Protein AF-T0RNJ9-F1 (afdb_monomer_lite)

Foldseek 3Di:
DVCVPPPPPLVVVQVVVCVVCVPDDRDDSVNVVCCCLVPVPPLADPDDQDPVNLVVLLVQQPDPPRDLVNCCVPPNVNHGSVVSVVSCVVVVPPRPPDPPDDPDD

Radius of gyration: 16.19 Å; chains: 1; bounding box: 38×23×41 Å

pLDDT: mean 74.43, std 13.05, range [38.47, 89.06]

Structure (mmCIF, N/CA/C/O backbone):
data_AF-T0RNJ9-F1
#
_entry.id   AF-T0RNJ9-F1
#
loop_
_atom_site.group_PDB
_atom_site.id
_atom_site.type_symbol
_atom_site.label_atom_id
_atom_site.label_alt_id
_atom_site.label_comp_id
_atom_site.label_asym_id
_atom_site.label_entity_id
_atom_site.label_seq_id
_atom_site.pdbx_PDB_ins_code
_atom_site.Cartn_x
_atom_site.Cartn_y
_atom_site.Cartn_z
_atom_site.occupancy
_atom_site.B_iso_or_equiv
_atom_site.auth_seq_id
_atom_site.auth_comp_id
_atom_site.auth_asym_id
_atom_site.auth_atom_id
_atom_site.pdbx_PDB_model_num
ATOM 1 N N . MET A 1 1 ? 4.004 -6.995 -22.749 1.00 49.50 1 MET A N 1
ATOM 2 C CA . MET A 1 1 ? 3.680 -6.498 -21.389 1.00 49.50 1 MET A CA 1
ATOM 3 C C . MET A 1 1 ? 4.766 -6.965 -20.417 1.00 49.50 1 MET A C 1
ATOM 5 O O . MET A 1 1 ? 4.776 -8.128 -20.048 1.00 49.50 1 MET A O 1
ATOM 9 N N . ALA A 1 2 ? 5.720 -6.099 -20.053 1.00 47.09 2 ALA A N 1
ATOM 10 C CA . ALA A 1 2 ? 6.974 -6.497 -19.389 1.00 47.09 2 ALA A CA 1
ATOM 11 C C . ALA A 1 2 ? 6.806 -7.158 -18.002 1.00 47.09 2 ALA A C 1
ATOM 13 O O . ALA A 1 2 ? 7.601 -8.010 -17.626 1.00 47.09 2 ALA A O 1
ATOM 14 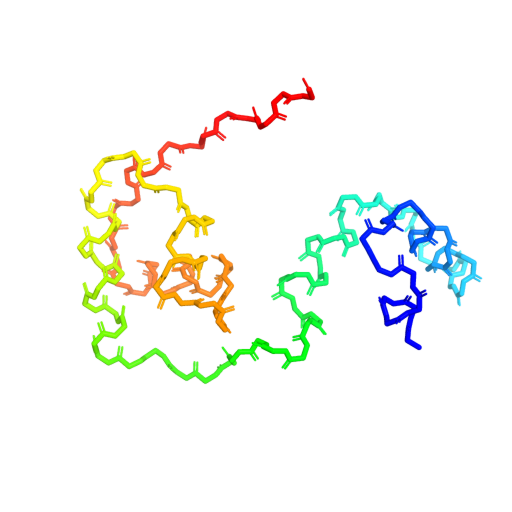N N . VAL A 1 3 ? 5.759 -6.830 -17.241 1.00 53.28 3 VAL A N 1
ATOM 15 C CA . VAL A 1 3 ? 5.597 -7.380 -15.881 1.00 53.28 3 VAL A CA 1
ATOM 16 C C . VAL A 1 3 ? 5.099 -8.833 -15.874 1.00 53.28 3 VAL A C 1
ATOM 18 O O . VAL A 1 3 ? 5.395 -9.568 -14.939 1.00 53.28 3 VAL A O 1
ATOM 21 N N . ALA A 1 4 ? 4.442 -9.287 -16.946 1.00 53.22 4 ALA A N 1
ATOM 22 C CA . ALA A 1 4 ? 4.061 -10.693 -17.112 1.00 53.22 4 ALA A CA 1
ATOM 23 C C . ALA A 1 4 ? 5.262 -11.612 -17.425 1.00 53.22 4 ALA A C 1
ATOM 25 O O . ALA A 1 4 ? 5.154 -12.820 -17.261 1.00 53.22 4 ALA A O 1
ATOM 26 N N . LEU A 1 5 ? 6.401 -11.047 -17.857 1.00 52.03 5 LEU A N 1
ATOM 27 C CA . LEU A 1 5 ? 7.588 -11.798 -18.291 1.00 52.03 5 LEU A CA 1
ATOM 28 C C . LEU A 1 5 ? 8.722 -11.819 -17.248 1.00 52.03 5 LEU A C 1
ATOM 30 O O . LEU A 1 5 ? 9.486 -12.775 -17.214 1.00 52.03 5 LEU A O 1
ATOM 34 N N . PHE A 1 6 ? 8.839 -10.797 -16.386 1.00 54.75 6 PHE A N 1
ATOM 35 C CA . PHE A 1 6 ? 9.972 -10.649 -15.448 1.00 54.75 6 PHE A CA 1
ATOM 36 C C . PHE A 1 6 ? 9.610 -10.803 -13.956 1.00 54.75 6 PHE A C 1
ATOM 38 O O . PHE A 1 6 ? 10.480 -10.663 -13.089 1.00 54.75 6 PHE A O 1
ATOM 45 N N . GLY A 1 7 ? 8.343 -11.080 -13.626 1.00 63.41 7 GLY A N 1
ATOM 46 C CA . GLY A 1 7 ? 7.890 -11.276 -12.244 1.00 63.41 7 GLY A CA 1
ATOM 47 C C . GLY A 1 7 ? 8.223 -10.094 -11.315 1.00 63.41 7 GLY A C 1
ATOM 48 O O . GLY A 1 7 ? 8.092 -8.929 -11.687 1.00 63.41 7 GLY A O 1
ATOM 49 N N . SER A 1 8 ? 8.678 -10.381 -10.090 1.00 62.03 8 SER A N 1
ATOM 50 C CA . SER A 1 8 ? 9.010 -9.386 -9.048 1.00 62.03 8 SER A CA 1
ATOM 51 C C . SER A 1 8 ? 10.324 -8.614 -9.278 1.00 62.03 8 SER A C 1
ATOM 53 O O . SER A 1 8 ? 10.758 -7.879 -8.384 1.00 62.03 8 SER A O 1
ATOM 55 N N . ASN A 1 9 ? 10.989 -8.762 -10.434 1.00 74.19 9 ASN A N 1
ATOM 56 C CA . ASN A 1 9 ? 12.293 -8.145 -10.689 1.00 74.19 9 ASN A CA 1
ATOM 57 C C . ASN A 1 9 ? 12.162 -6.707 -11.228 1.00 74.19 9 ASN A C 1
ATOM 59 O O . ASN A 1 9 ? 12.351 -6.412 -12.409 1.00 74.19 9 ASN A O 1
ATOM 63 N N . TRP A 1 10 ? 11.828 -5.782 -10.325 1.00 73.75 10 TRP A N 1
ATOM 64 C CA . TRP A 1 10 ? 11.527 -4.383 -10.653 1.00 73.75 10 TRP A CA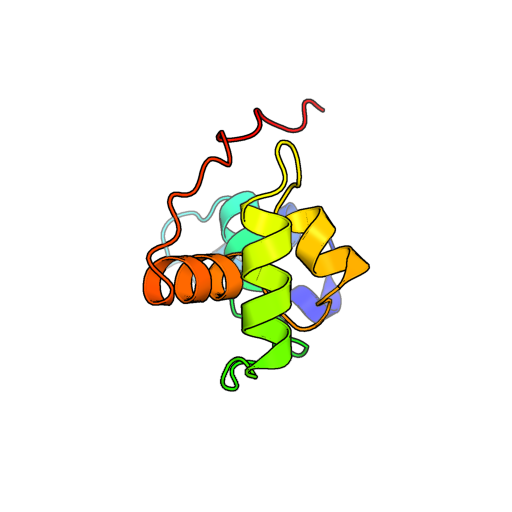 1
ATOM 65 C C . TRP A 1 10 ? 12.690 -3.599 -11.267 1.00 73.75 10 TRP A C 1
ATOM 67 O O . TRP A 1 10 ? 12.431 -2.594 -11.926 1.00 73.75 10 TRP A O 1
ATOM 77 N N . LYS A 1 11 ? 13.943 -4.036 -11.058 1.00 76.56 11 LYS A N 1
ATOM 78 C CA . LYS A 1 11 ? 15.129 -3.464 -11.721 1.00 76.56 11 LYS A CA 1
ATOM 79 C C . LYS A 1 11 ? 15.038 -3.678 -13.228 1.00 76.56 11 LYS A C 1
ATOM 81 O O . LYS A 1 11 ? 14.902 -2.712 -13.963 1.00 76.56 11 LYS A O 1
ATOM 86 N N . VAL A 1 12 ? 14.924 -4.939 -13.642 1.00 78.50 12 VAL A N 1
ATOM 87 C CA . VAL A 1 12 ? 14.793 -5.336 -15.050 1.00 78.50 12 VAL A CA 1
ATOM 88 C C . VAL A 1 12 ? 13.572 -4.689 -15.702 1.00 78.50 12 VAL A C 1
ATOM 90 O O . VAL A 1 12 ? 13.643 -4.234 -16.839 1.00 78.50 12 VAL A O 1
ATOM 93 N N . VAL A 1 13 ? 12.451 -4.585 -14.982 1.00 75.50 13 VAL A N 1
ATOM 94 C CA . VAL A 1 13 ? 11.261 -3.877 -15.484 1.00 75.50 13 VAL A CA 1
ATOM 95 C C . VAL A 1 13 ? 11.546 -2.389 -15.712 1.00 75.50 13 VAL A C 1
ATOM 97 O O . VAL A 1 13 ? 11.111 -1.845 -16.721 1.00 75.50 13 VAL A O 1
ATOM 100 N N . ALA A 1 14 ? 12.259 -1.719 -14.803 1.00 77.31 14 ALA A N 1
ATOM 101 C CA . ALA A 1 14 ? 12.617 -0.313 -14.970 1.00 77.31 14 ALA A CA 1
ATOM 102 C C . ALA A 1 14 ? 13.572 -0.099 -16.153 1.00 77.31 14 ALA A C 1
ATOM 104 O O . ALA A 1 14 ? 13.324 0.804 -16.951 1.00 77.31 14 ALA A O 1
ATOM 105 N N . ASP A 1 15 ? 14.584 -0.957 -16.303 1.00 78.25 15 ASP A N 1
ATOM 106 C CA . ASP A 1 15 ? 15.523 -0.920 -17.430 1.00 78.25 15 ASP A CA 1
ATOM 107 C C . ASP A 1 15 ? 14.807 -1.151 -18.771 1.00 78.25 15 ASP A C 1
ATOM 109 O O . ASP A 1 15 ? 14.988 -0.387 -19.716 1.00 78.25 15 ASP A O 1
ATOM 113 N N . ASN A 1 16 ? 13.900 -2.130 -18.845 1.00 77.50 16 ASN A N 1
ATOM 114 C CA . ASN A 1 16 ? 13.106 -2.380 -20.053 1.00 77.50 16 ASN A CA 1
ATOM 115 C C . ASN A 1 16 ? 12.141 -1.233 -20.379 1.00 77.50 16 ASN A C 1
ATOM 117 O O . ASN A 1 16 ? 11.942 -0.913 -21.546 1.00 77.50 16 ASN A O 1
ATOM 121 N N . VAL A 1 17 ? 11.525 -0.606 -19.371 1.00 75.69 17 VAL A N 1
ATOM 122 C CA . VAL A 1 17 ? 10.655 0.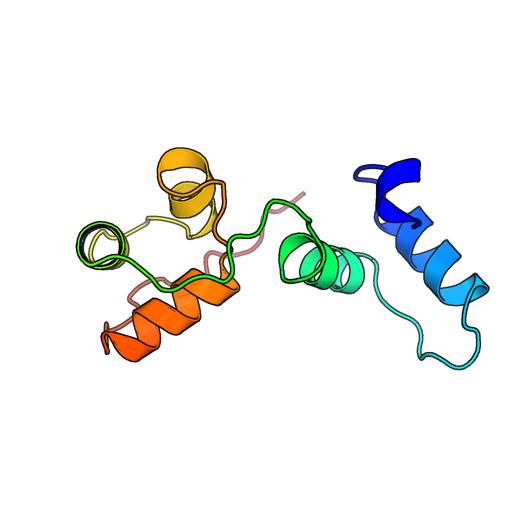564 -19.586 1.00 75.69 17 VAL A CA 1
ATOM 123 C C . VAL A 1 17 ? 11.466 1.759 -20.090 1.00 75.69 17 VAL A C 1
ATOM 125 O O . VAL A 1 17 ? 10.984 2.481 -20.961 1.00 75.69 17 VAL A O 1
ATOM 128 N N . ALA A 1 18 ? 12.686 1.950 -19.582 1.00 77.81 18 ALA A N 1
ATOM 129 C CA . ALA A 1 18 ? 13.600 2.977 -20.072 1.00 77.81 18 ALA A CA 1
ATOM 130 C C . ALA A 1 18 ? 14.037 2.702 -21.523 1.00 77.81 18 ALA A C 1
ATOM 132 O O . ALA A 1 18 ? 14.018 3.613 -22.346 1.00 77.81 18 ALA A O 1
ATOM 133 N N . ALA A 1 19 ? 14.343 1.445 -21.861 1.00 77.31 19 ALA A N 1
ATOM 134 C CA . ALA A 1 19 ? 14.703 1.039 -23.220 1.00 77.31 19 ALA A CA 1
ATOM 135 C C . ALA A 1 19 ? 13.530 1.157 -24.212 1.00 77.31 19 ALA A C 1
ATOM 137 O O . ALA A 1 19 ? 13.716 1.584 -25.348 1.00 77.31 19 ALA A O 1
ATOM 138 N N . ALA A 1 20 ? 12.311 0.814 -23.786 1.00 78.25 20 ALA A N 1
ATOM 139 C CA . ALA A 1 20 ? 11.116 0.868 -24.629 1.00 78.25 20 ALA A CA 1
ATOM 140 C C . ALA A 1 20 ? 10.628 2.299 -24.907 1.00 78.25 20 ALA A C 1
ATOM 142 O O . ALA A 1 20 ? 9.877 2.520 -25.856 1.00 78.25 20 ALA A O 1
ATOM 143 N N . CYS A 1 21 ? 11.004 3.270 -24.073 1.00 69.12 21 CYS A N 1
ATOM 144 C CA . CYS A 1 21 ? 10.600 4.657 -24.253 1.00 69.12 21 CYS A CA 1
ATOM 145 C C . CYS A 1 21 ? 11.702 5.614 -23.760 1.00 69.12 21 CYS A C 1
ATOM 147 O O . CYS A 1 21 ? 11.622 6.119 -22.637 1.00 69.12 21 CYS A O 1
ATOM 149 N N . PRO A 1 22 ? 12.706 5.913 -24.607 1.00 70.75 22 PRO A N 1
ATOM 150 C CA . PRO A 1 22 ? 13.835 6.778 -24.249 1.00 70.75 22 PRO A CA 1
ATOM 151 C C . PRO A 1 22 ? 13.439 8.245 -24.004 1.00 70.75 22 PRO A C 1
ATOM 153 O O . PRO A 1 22 ? 14.231 9.023 -23.484 1.00 70.75 22 PRO A O 1
ATOM 156 N N . LEU A 1 23 ? 12.206 8.627 -24.355 1.00 71.88 23 LEU A N 1
ATOM 157 C CA . LEU A 1 23 ? 11.650 9.963 -24.122 1.00 71.88 23 LEU A CA 1
ATOM 158 C C . LEU A 1 23 ? 11.105 10.153 -22.696 1.00 71.88 23 LEU A C 1
ATOM 160 O O . LEU A 1 23 ? 10.792 11.276 -22.299 1.00 71.88 23 LEU A O 1
ATOM 164 N N . LEU A 1 24 ? 10.949 9.075 -21.919 1.00 67.94 24 LEU A N 1
ATOM 165 C CA . LEU A 1 24 ? 10.485 9.163 -20.537 1.00 67.94 24 LEU A CA 1
ATOM 166 C C . LEU A 1 24 ? 11.662 9.414 -19.581 1.00 67.94 24 LEU A C 1
ATOM 168 O O . LEU A 1 24 ? 12.717 8.800 -19.717 1.00 67.94 24 LEU A O 1
ATOM 172 N N . PRO A 1 25 ? 11.477 10.255 -18.546 1.00 72.69 25 PRO A N 1
ATOM 173 C CA . PRO A 1 25 ? 12.504 10.474 -17.536 1.00 72.69 25 PRO A CA 1
ATOM 174 C C . PRO A 1 25 ? 12.808 9.171 -16.782 1.00 72.69 25 PRO A C 1
ATOM 176 O O . PRO A 1 25 ? 11.887 8.364 -16.579 1.00 72.69 25 PRO A O 1
ATOM 179 N N . PRO A 1 26 ? 14.054 8.984 -16.300 1.00 67.19 26 PRO A N 1
ATOM 180 C CA . PRO A 1 26 ? 14.486 7.753 -15.650 1.00 67.19 26 PRO A CA 1
ATOM 181 C C . PRO A 1 26 ? 13.544 7.393 -14.498 1.00 67.19 26 PRO A C 1
ATOM 183 O O . PRO A 1 26 ? 13.343 8.153 -13.544 1.00 67.19 26 PRO A O 1
ATOM 186 N N . ARG A 1 27 ? 12.905 6.224 -14.602 1.00 70.62 27 ARG A N 1
ATOM 187 C CA . ARG A 1 27 ? 11.956 5.730 -13.601 1.00 70.62 27 ARG A CA 1
ATOM 188 C C . ARG A 1 27 ? 12.679 4.824 -12.617 1.00 70.62 27 ARG A C 1
ATOM 190 O O . ARG A 1 27 ? 13.281 3.832 -13.000 1.00 70.62 27 ARG A O 1
ATOM 197 N N . SER A 1 28 ? 12.570 5.125 -11.324 1.00 79.94 28 SER A N 1
ATOM 198 C CA . SER A 1 28 ? 13.095 4.229 -10.293 1.00 79.94 28 SER A CA 1
ATOM 199 C C . SER A 1 28 ? 12.273 2.933 -10.227 1.00 79.94 28 SER A C 1
ATOM 201 O O . SER A 1 28 ? 11.038 2.999 -10.269 1.00 79.94 28 SER A O 1
ATOM 203 N N . PRO A 1 29 ? 12.906 1.773 -9.983 1.00 74.81 29 PRO A N 1
ATOM 204 C CA . PRO A 1 29 ? 12.229 0.474 -9.893 1.00 74.81 29 PRO A CA 1
ATOM 205 C C . PRO A 1 29 ? 11.110 0.449 -8.845 1.00 74.81 29 PRO A C 1
ATOM 207 O O . PRO A 1 29 ? 10.051 -0.140 -9.058 1.00 74.81 29 PRO A O 1
ATOM 210 N N . LYS A 1 30 ? 11.282 1.186 -7.740 1.00 75.06 30 LYS A N 1
ATOM 211 C CA . LYS A 1 30 ? 10.238 1.377 -6.725 1.00 75.06 30 LYS A CA 1
ATOM 212 C C . LYS A 1 30 ? 8.973 2.030 -7.294 1.00 75.06 30 LYS A C 1
ATOM 214 O O . LYS A 1 30 ? 7.869 1.574 -7.026 1.00 75.06 30 LYS A O 1
ATOM 219 N N . LYS A 1 31 ? 9.131 3.055 -8.131 1.00 77.12 31 LYS A N 1
ATOM 220 C CA . LYS A 1 31 ? 8.015 3.787 -8.743 1.00 77.12 31 LYS A CA 1
ATOM 221 C C . LYS A 1 31 ? 7.297 2.930 -9.792 1.00 77.12 31 LYS A C 1
ATOM 223 O O . LYS A 1 31 ? 6.077 3.018 -9.909 1.00 77.12 31 LYS A O 1
ATOM 228 N N . CYS A 1 32 ? 8.033 2.067 -10.499 1.00 77.00 32 CYS A N 1
ATOM 229 C CA . CYS A 1 32 ? 7.462 1.062 -11.401 1.00 77.00 32 CYS A CA 1
ATOM 230 C C . CYS A 1 32 ? 6.616 0.034 -10.635 1.00 77.00 32 CYS A C 1
ATOM 232 O O . CYS A 1 32 ? 5.481 -0.234 -11.030 1.00 77.00 32 CYS A O 1
ATOM 234 N N . ARG A 1 33 ? 7.117 -0.460 -9.494 1.00 78.88 33 ARG A N 1
ATOM 235 C CA . ARG A 1 33 ? 6.368 -1.355 -8.600 1.00 78.88 33 ARG A CA 1
ATOM 236 C C . ARG A 1 33 ? 5.069 -0.736 -8.110 1.00 78.88 33 ARG A C 1
ATOM 238 O O . ARG A 1 33 ? 4.014 -1.345 -8.260 1.00 78.88 33 ARG A O 1
ATOM 245 N N . ASP A 1 34 ? 5.145 0.462 -7.535 1.00 76.31 34 ASP A N 1
ATOM 246 C CA . ASP A 1 34 ? 3.967 1.171 -7.029 1.00 76.31 34 ASP A CA 1
ATOM 247 C C . ASP A 1 34 ? 2.929 1.390 -8.137 1.00 76.31 34 ASP A C 1
ATOM 249 O O . ASP A 1 34 ? 1.732 1.237 -7.902 1.00 76.31 34 ASP A O 1
ATOM 253 N N . ARG A 1 35 ? 3.365 1.693 -9.367 1.00 79.44 35 ARG A N 1
ATOM 254 C CA . ARG A 1 35 ? 2.448 1.837 -10.502 1.00 79.44 35 ARG A CA 1
ATOM 255 C C . ARG A 1 35 ? 1.799 0.509 -10.883 1.00 79.44 35 ARG A C 1
ATOM 257 O O . ARG A 1 35 ? 0.599 0.498 -11.142 1.00 79.44 35 ARG A O 1
ATOM 264 N N . TRP A 1 36 ? 2.556 -0.587 -10.898 1.00 77.12 36 TRP A N 1
ATOM 265 C CA . TRP A 1 36 ? 2.009 -1.896 -11.242 1.00 77.12 36 TRP A CA 1
ATOM 266 C C . TRP A 1 36 ? 1.010 -2.397 -10.205 1.00 77.12 36 TRP A C 1
ATOM 268 O O . TRP A 1 36 ? -0.150 -2.631 -10.531 1.00 77.12 36 TRP A O 1
ATOM 278 N N . VAL A 1 37 ? 1.440 -2.468 -8.945 1.00 73.62 37 VAL A N 1
ATOM 279 C CA . VAL A 1 37 ? 0.602 -2.905 -7.818 1.00 73.62 37 VAL A CA 1
ATOM 280 C C . VAL A 1 37 ? -0.583 -1.959 -7.622 1.00 73.62 37 VAL A C 1
ATOM 282 O O . VAL A 1 37 ? -1.665 -2.399 -7.257 1.00 73.62 37 VAL A O 1
ATOM 285 N N . GLY A 1 38 ? -0.379 -0.665 -7.878 1.00 71.75 38 GLY A N 1
ATOM 286 C CA . GLY A 1 38 ? -1.376 0.389 -7.743 1.00 71.75 38 GLY A CA 1
ATOM 287 C C . GLY A 1 38 ? -2.464 0.386 -8.813 1.00 71.75 38 GLY A C 1
ATOM 288 O O . GLY A 1 38 ? -3.612 0.686 -8.496 1.00 71.75 38 GLY A O 1
ATOM 289 N N . TYR A 1 39 ? -2.080 0.136 -10.071 1.00 70.56 39 TYR A N 1
ATOM 290 C CA . TYR A 1 39 ? -2.898 0.519 -11.225 1.00 70.56 39 TYR A CA 1
ATOM 291 C C . TYR A 1 39 ? -2.890 -0.450 -12.412 1.00 70.56 39 TYR A C 1
ATOM 293 O O . TYR A 1 39 ? -3.815 -0.386 -13.211 1.00 70.56 39 TYR A O 1
ATOM 301 N N . LEU A 1 40 ? -1.861 -1.281 -12.592 1.00 72.19 40 LEU A N 1
ATOM 302 C CA . LEU A 1 40 ? -1.733 -2.107 -13.807 1.00 72.19 40 LEU A CA 1
ATOM 303 C C . LEU A 1 40 ? -1.999 -3.597 -13.563 1.00 72.19 40 LEU A C 1
ATOM 305 O O . LEU A 1 40 ? -2.110 -4.342 -14.531 1.00 72.19 40 LEU A O 1
ATOM 309 N N . ARG A 1 41 ? -2.079 -4.050 -12.304 1.00 74.25 41 ARG A N 1
ATOM 310 C CA . ARG A 1 41 ? -2.362 -5.457 -12.000 1.00 74.25 41 ARG A CA 1
ATOM 311 C C . ARG A 1 41 ? -3.795 -5.801 -12.461 1.00 74.25 41 ARG A C 1
ATOM 313 O O . ARG A 1 41 ? -4.720 -5.089 -12.069 1.00 74.25 41 ARG A O 1
ATOM 320 N N . PRO A 1 42 ? -3.991 -6.861 -13.270 1.00 72.56 42 PRO A N 1
ATOM 321 C CA . PRO A 1 42 ? -5.305 -7.210 -13.820 1.00 72.56 42 PRO A CA 1
ATOM 322 C C . PRO A 1 42 ? -6.307 -7.647 -12.742 1.00 72.56 42 PRO A C 1
ATOM 324 O O . PRO A 1 42 ? -7.504 -7.466 -12.918 1.00 72.56 42 PRO A O 1
ATOM 327 N N . ASP A 1 43 ? -5.825 -8.128 -11.593 1.00 72.25 43 ASP A N 1
ATOM 328 C CA . ASP A 1 43 ? -6.662 -8.565 -10.464 1.00 72.25 43 ASP A CA 1
ATOM 329 C C . ASP A 1 43 ? -7.174 -7.411 -9.581 1.00 72.25 43 ASP A C 1
ATOM 331 O O . ASP A 1 43 ? -7.613 -7.643 -8.452 1.00 72.25 43 ASP A O 1
ATOM 335 N N . ILE A 1 44 ? -7.028 -6.155 -10.021 1.00 78.56 44 ILE A N 1
ATOM 336 C CA . ILE A 1 44 ? -7.514 -4.992 -9.269 1.00 78.56 44 ILE A CA 1
ATOM 337 C C . ILE A 1 44 ? -8.982 -4.773 -9.608 1.00 78.56 44 ILE A C 1
ATOM 339 O O . ILE A 1 44 ? -9.328 -4.423 -10.737 1.00 78.56 44 ILE A O 1
ATOM 343 N N . ASN A 1 45 ? -9.841 -4.891 -8.600 1.00 79.62 45 ASN A N 1
ATOM 344 C CA . ASN A 1 45 ? -11.234 -4.503 -8.735 1.00 79.62 45 ASN A CA 1
ATOM 345 C C . ASN A 1 45 ? -11.380 -2.982 -8.549 1.00 79.62 45 ASN A C 1
ATOM 347 O O . ASN A 1 45 ? -11.203 -2.453 -7.445 1.00 79.62 45 ASN A O 1
ATOM 351 N N . TRP A 1 46 ? -11.728 -2.290 -9.636 1.00 76.88 46 TRP A N 1
ATOM 352 C CA . TRP A 1 46 ? -11.996 -0.844 -9.681 1.00 76.88 46 TRP A CA 1
ATOM 353 C C . TRP A 1 46 ? -13.448 -0.477 -9.370 1.00 76.88 46 TRP A C 1
ATOM 355 O O . TRP A 1 46 ? -13.768 0.711 -9.311 1.00 76.88 46 TRP A O 1
ATOM 365 N N . GLY A 1 47 ? -14.310 -1.480 -9.188 1.00 82.19 47 GLY A N 1
ATOM 366 C CA . GLY A 1 47 ? -15.710 -1.291 -8.838 1.00 82.19 47 GLY A CA 1
ATOM 367 C C . GLY A 1 47 ? -15.885 -0.586 -7.497 1.00 82.19 47 GLY A C 1
ATOM 368 O O . GLY A 1 47 ? -14.938 -0.410 -6.721 1.00 82.19 47 GLY A O 1
ATOM 369 N N . GLU A 1 48 ? -17.118 -0.185 -7.219 1.00 81.88 48 GLU A N 1
ATOM 370 C CA . GLU A 1 48 ? -17.454 0.513 -5.984 1.00 81.88 48 GLU A CA 1
ATOM 371 C C . GLU A 1 48 ? -17.195 -0.357 -4.743 1.00 81.88 48 GLU A C 1
ATOM 373 O O . GLU A 1 48 ? -17.124 -1.587 -4.820 1.00 81.88 48 GLU A O 1
ATOM 378 N N . PHE A 1 49 ? -16.976 0.301 -3.602 1.00 84.25 49 PHE A N 1
ATOM 379 C CA . PHE A 1 49 ? -16.907 -0.386 -2.315 1.00 84.25 49 PHE A CA 1
ATOM 380 C C . PHE A 1 49 ? -18.323 -0.724 -1.879 1.00 84.25 49 PHE A C 1
ATOM 382 O O . PHE A 1 49 ? -19.172 0.167 -1.803 1.00 84.25 49 PHE A O 1
ATOM 389 N N . THR A 1 50 ? -18.548 -1.989 -1.557 1.00 88.06 50 THR A N 1
ATOM 390 C CA . THR A 1 50 ? -19.796 -2.424 -0.932 1.00 88.06 50 THR A CA 1
ATOM 391 C C . THR A 1 50 ? -19.921 -1.860 0.486 1.00 88.06 50 THR A C 1
ATOM 393 O O . THR A 1 50 ? -18.929 -1.461 1.112 1.00 88.06 50 THR A O 1
ATOM 396 N N . GLY A 1 51 ? -21.155 -1.808 0.997 1.00 86.81 51 GLY A N 1
ATOM 397 C CA . GLY A 1 51 ? -21.431 -1.373 2.368 1.00 86.81 51 GLY A CA 1
ATOM 398 C C . GLY A 1 51 ? -20.617 -2.173 3.387 1.00 86.81 51 GLY A C 1
ATOM 399 O O . GLY A 1 51 ? -19.938 -1.577 4.225 1.00 86.81 51 GLY A O 1
ATOM 400 N N . ASP A 1 52 ? -20.579 -3.495 3.228 1.00 87.12 52 ASP A N 1
ATOM 401 C CA . ASP A 1 52 ? -19.836 -4.423 4.085 1.00 87.12 52 ASP A CA 1
ATOM 402 C C . ASP A 1 52 ? -18.321 -4.181 4.054 1.00 87.12 52 ASP A C 1
ATOM 404 O O . ASP A 1 52 ? -17.695 -4.031 5.107 1.00 87.12 52 ASP A O 1
ATOM 408 N N . GLU A 1 53 ? -17.724 -4.042 2.860 1.00 87.31 53 GLU A N 1
ATOM 409 C CA . GLU A 1 53 ? -16.297 -3.711 2.726 1.00 87.31 53 GLU A CA 1
ATOM 410 C C . GLU A 1 53 ? -15.982 -2.373 3.412 1.00 87.31 53 GLU A C 1
ATOM 412 O O . GLU A 1 53 ? -14.954 -2.217 4.075 1.00 87.31 53 GLU A O 1
ATOM 417 N N . SER A 1 54 ? -16.868 -1.385 3.273 1.00 88.00 54 SER A N 1
ATOM 418 C CA . SER A 1 54 ? -16.671 -0.068 3.873 1.00 88.00 54 SER A CA 1
ATOM 419 C C . SER A 1 54 ? -16.789 -0.085 5.401 1.00 88.00 54 SER A C 1
ATOM 421 O O . SER A 1 54 ? -16.037 0.630 6.065 1.00 88.00 54 SER A O 1
ATOM 423 N N . ALA A 1 55 ? -17.677 -0.907 5.967 1.00 89.06 55 ALA A N 1
ATOM 424 C CA . ALA A 1 55 ? -17.828 -1.078 7.410 1.00 89.06 55 ALA A CA 1
ATOM 425 C C . ALA A 1 55 ? -16.613 -1.803 8.009 1.00 89.06 55 ALA A C 1
ATOM 427 O O . ALA A 1 55 ? -16.042 -1.350 9.004 1.00 89.06 55 ALA A O 1
ATOM 428 N N . MET A 1 56 ? -16.145 -2.862 7.346 1.00 89.06 56 MET A N 1
ATOM 429 C CA . MET A 1 56 ? -14.940 -3.588 7.748 1.00 89.06 56 MET A CA 1
ATOM 430 C C . MET A 1 56 ? -13.701 -2.686 7.698 1.00 89.06 56 MET A C 1
ATOM 432 O O . MET A 1 56 ? -12.908 -2.649 8.640 1.00 89.06 56 MET A O 1
ATOM 436 N N . LEU A 1 57 ? -13.564 -1.880 6.638 1.00 88.19 57 LEU A N 1
ATOM 437 C CA . LEU A 1 57 ? -12.485 -0.901 6.525 1.00 88.19 57 LEU A CA 1
ATOM 438 C C . LEU A 1 57 ? -12.506 0.106 7.683 1.00 88.19 57 LEU A C 1
ATOM 440 O O . LEU A 1 57 ? -11.446 0.447 8.200 1.00 88.19 57 LEU A O 1
ATOM 444 N N . GLN A 1 58 ? -13.686 0.566 8.110 1.00 87.56 58 GLN A N 1
ATOM 445 C CA . GLN A 1 58 ? -13.813 1.465 9.262 1.00 87.56 58 GLN A CA 1
ATOM 446 C C . GLN A 1 58 ? -13.289 0.818 10.540 1.00 87.56 58 GLN A C 1
ATOM 448 O O . GLN A 1 58 ? -12.459 1.418 11.221 1.00 87.56 58 GLN A O 1
ATOM 453 N N . GLN A 1 59 ? -13.711 -0.412 10.838 1.00 87.75 59 GLN A N 1
ATOM 454 C CA . GLN A 1 59 ? -13.268 -1.129 12.035 1.00 87.75 59 GLN A CA 1
ATOM 455 C C . GLN A 1 59 ? -11.749 -1.348 12.043 1.00 87.75 59 GLN A C 1
ATOM 457 O O . GLN A 1 59 ? -11.081 -1.082 13.044 1.00 87.75 59 GLN A O 1
ATOM 462 N N . LEU A 1 60 ? -11.180 -1.752 10.905 1.00 87.25 60 LEU A N 1
ATOM 463 C CA . LEU A 1 60 ? -9.743 -1.997 10.778 1.00 87.25 60 LEU A CA 1
ATOM 464 C C . LEU A 1 60 ? -8.918 -0.710 10.879 1.00 87.25 60 LEU A C 1
ATOM 466 O O . LEU A 1 60 ? -7.872 -0.710 11.518 1.00 87.25 60 LEU A O 1
ATOM 470 N N . VAL A 1 61 ? -9.388 0.398 10.296 1.00 84.12 61 VAL A N 1
ATOM 471 C CA . VAL A 1 61 ? -8.695 1.699 10.365 1.00 84.12 61 VAL A CA 1
ATOM 472 C C . VAL A 1 61 ? -8.739 2.295 11.773 1.00 84.12 61 VAL A C 1
ATOM 474 O O . VAL A 1 61 ? -7.811 3.003 12.158 1.00 84.12 61 VAL A O 1
ATOM 477 N N . LEU A 1 62 ? -9.794 2.011 12.540 1.00 81.94 62 LEU A N 1
ATOM 478 C CA . LEU A 1 62 ? -9.899 2.401 13.948 1.00 81.94 62 LEU A CA 1
ATOM 479 C C . LEU A 1 62 ? -9.038 1.521 14.865 1.00 81.94 62 LEU A C 1
ATOM 481 O O . LEU A 1 62 ? -8.731 1.932 15.984 1.00 81.94 62 LEU A O 1
ATOM 485 N N . THR A 1 63 ? -8.627 0.341 14.396 1.00 82.62 63 THR A N 1
ATOM 486 C CA . THR A 1 63 ? -7.771 -0.568 15.157 1.00 82.62 63 THR A CA 1
ATOM 487 C C . THR A 1 63 ? -6.314 -0.082 15.111 1.00 82.62 63 THR A C 1
ATOM 489 O O . THR A 1 63 ? -5.716 0.001 14.033 1.00 82.62 63 THR A O 1
ATOM 492 N N . PRO A 1 64 ? -5.694 0.241 16.259 1.00 75.81 64 PRO A N 1
ATOM 493 C CA . PRO A 1 64 ? -4.325 0.740 16.282 1.00 75.81 64 PRO A CA 1
ATOM 494 C C . PRO A 1 64 ? -3.330 -0.342 15.835 1.00 75.81 64 PRO A C 1
ATOM 496 O O . PRO A 1 64 ? -3.371 -1.477 16.299 1.00 75.81 64 PRO A O 1
ATOM 499 N N . GLY A 1 65 ? -2.400 0.028 14.947 1.00 77.12 65 GLY A N 1
ATOM 500 C CA . GLY A 1 65 ? -1.288 -0.834 14.516 1.00 77.12 65 GLY A CA 1
ATOM 501 C C . GLY A 1 65 ? -1.515 -1.646 13.234 1.00 77.12 65 GLY A C 1
ATOM 502 O O . GLY A 1 65 ? -0.572 -2.272 12.749 1.00 77.12 65 GLY A O 1
ATOM 503 N N . VAL A 1 66 ? -2.707 -1.606 12.633 1.00 79.69 66 VAL A N 1
ATOM 504 C CA . VAL A 1 66 ? -3.044 -2.420 11.450 1.00 79.69 66 VAL A CA 1
ATOM 505 C C . VAL A 1 66 ? -2.487 -1.822 10.158 1.00 79.69 66 VAL A C 1
ATOM 507 O O . VAL A 1 66 ? -2.914 -0.761 9.713 1.00 79.69 66 VAL A O 1
ATOM 510 N N . ARG A 1 67 ? -1.566 -2.499 9.465 1.00 83.00 67 ARG A N 1
ATOM 511 C CA . ARG A 1 67 ? -1.004 -1.954 8.216 1.00 83.00 67 ARG A CA 1
ATOM 512 C C . ARG A 1 67 ? -1.977 -2.152 7.056 1.00 83.00 67 ARG A C 1
ATOM 514 O O . ARG A 1 67 ? -2.593 -3.198 6.916 1.00 83.00 67 ARG A O 1
ATOM 521 N N . TRP A 1 68 ? -2.004 -1.197 6.122 1.00 83.12 68 TRP A N 1
ATOM 522 C CA . TRP A 1 68 ? -2.790 -1.315 4.882 1.00 83.12 68 TRP A CA 1
ATOM 523 C C . TRP A 1 68 ? -2.513 -2.592 4.088 1.00 83.12 68 TRP A C 1
ATOM 525 O O . TRP A 1 68 ? -3.405 -3.101 3.420 1.00 83.12 68 TRP A O 1
ATOM 535 N N . VAL A 1 69 ? -1.264 -3.064 4.128 1.00 81.50 69 VAL A N 1
ATOM 536 C CA . VAL A 1 69 ? -0.852 -4.295 3.448 1.00 81.50 69 VAL A CA 1
ATOM 537 C C . VAL A 1 69 ? -1.557 -5.497 4.068 1.00 81.50 69 VAL A C 1
ATOM 539 O O . VAL A 1 69 ? -2.107 -6.295 3.325 1.00 81.50 69 VAL A O 1
ATOM 542 N N . ASP A 1 70 ? -1.644 -5.555 5.398 1.00 84.88 70 ASP A N 1
ATOM 543 C CA . ASP A 1 70 ? -2.317 -6.643 6.114 1.00 84.88 70 ASP A CA 1
ATOM 544 C C . ASP A 1 70 ? -3.822 -6.636 5.822 1.00 84.88 70 ASP A C 1
ATOM 546 O O . ASP A 1 70 ? -4.413 -7.685 5.601 1.00 84.88 70 ASP A O 1
ATOM 550 N N . ILE A 1 71 ? -4.443 -5.451 5.730 1.00 85.75 71 ILE A N 1
ATOM 551 C CA . ILE A 1 71 ? -5.869 -5.336 5.382 1.00 85.75 71 ILE A CA 1
ATOM 552 C C . ILE A 1 71 ? -6.146 -5.951 4.005 1.00 85.75 71 ILE A C 1
ATOM 554 O O . ILE A 1 71 ? -7.119 -6.675 3.815 1.00 85.75 71 ILE A O 1
ATOM 558 N N . ILE A 1 72 ? -5.284 -5.663 3.035 1.00 85.19 72 ILE A N 1
ATOM 559 C CA . ILE A 1 72 ? -5.435 -6.159 1.666 1.00 85.19 72 ILE A CA 1
ATOM 560 C C . ILE A 1 72 ? -5.140 -7.650 1.600 1.00 85.19 72 ILE A C 1
ATOM 562 O O . ILE A 1 72 ? -5.926 -8.386 1.022 1.00 85.19 72 ILE A O 1
ATOM 566 N N . GLU A 1 73 ? -4.036 -8.104 2.188 1.00 82.31 73 GLU A N 1
ATOM 567 C CA . GLU A 1 73 ? -3.641 -9.514 2.128 1.00 82.31 73 GLU A CA 1
ATOM 568 C C . GLU A 1 73 ? -4.641 -10.428 2.849 1.00 82.31 73 GLU A C 1
ATOM 570 O O . GLU A 1 73 ? -4.900 -11.525 2.364 1.00 82.31 73 GLU A O 1
ATOM 575 N N . ILE A 1 74 ? -5.231 -9.974 3.960 1.00 83.62 74 ILE A N 1
ATOM 576 C CA . ILE A 1 74 ? -6.121 -10.795 4.794 1.00 83.62 74 ILE A CA 1
ATOM 577 C C . ILE A 1 74 ? -7.589 -10.655 4.375 1.00 83.62 74 ILE A C 1
ATOM 579 O O . ILE A 1 74 ? -8.295 -11.655 4.289 1.00 83.62 74 ILE A O 1
ATOM 583 N N . TYR A 1 75 ? -8.061 -9.430 4.124 1.00 83.62 75 TYR A N 1
ATOM 584 C CA . TYR A 1 75 ? -9.495 -9.161 3.961 1.00 83.62 75 TYR A CA 1
ATOM 585 C C . TYR A 1 75 ? -9.891 -8.820 2.523 1.00 83.62 75 TYR A C 1
ATOM 587 O O . TYR A 1 75 ? -11.019 -9.093 2.121 1.00 83.62 75 TYR A O 1
ATOM 595 N N . MET A 1 76 ? -9.009 -8.186 1.740 1.00 82.00 76 MET A N 1
ATOM 596 C CA . MET A 1 76 ? -9.375 -7.620 0.432 1.00 82.00 76 MET A CA 1
ATOM 597 C C . MET A 1 76 ? -8.267 -7.783 -0.623 1.00 82.00 76 MET A C 1
ATOM 599 O O . MET A 1 76 ? -7.722 -6.781 -1.097 1.00 82.00 76 MET A O 1
ATOM 603 N N . PRO A 1 77 ? -7.941 -9.019 -1.048 1.00 78.19 77 PRO A N 1
ATOM 604 C CA . PRO A 1 77 ? -6.775 -9.287 -1.898 1.00 78.19 77 PRO A CA 1
ATOM 605 C C . PRO A 1 77 ? -6.901 -8.710 -3.313 1.00 78.19 77 PRO A C 1
ATOM 607 O O . PRO A 1 77 ? -5.891 -8.486 -3.984 1.00 78.19 77 PRO A O 1
ATOM 610 N N . THR A 1 78 ? -8.127 -8.436 -3.763 1.00 81.69 78 THR A N 1
ATOM 611 C CA . THR A 1 78 ? -8.451 -7.817 -5.061 1.00 81.69 78 THR A CA 1
ATOM 612 C C . THR A 1 78 ? -8.469 -6.286 -5.009 1.00 81.69 78 THR A C 1
ATOM 614 O O . THR A 1 78 ? -8.663 -5.629 -6.035 1.00 81.69 78 THR A O 1
ATOM 617 N N . ARG A 1 79 ? -8.269 -5.683 -3.830 1.00 83.19 79 ARG A N 1
ATOM 618 C CA . ARG A 1 79 ? -8.255 -4.227 -3.633 1.00 83.19 79 ARG A CA 1
ATOM 619 C C . ARG A 1 79 ? -6.837 -3.732 -3.362 1.00 83.19 79 ARG A C 1
ATOM 621 O O . ARG A 1 79 ? -5.938 -4.475 -2.989 1.00 83.19 79 ARG A O 1
ATOM 628 N N . THR A 1 80 ? -6.629 -2.432 -3.545 1.00 84.88 80 THR A N 1
ATOM 629 C CA . THR A 1 80 ? -5.295 -1.819 -3.471 1.00 84.88 80 THR A CA 1
ATOM 630 C C . THR A 1 80 ? -5.229 -0.756 -2.386 1.00 84.88 80 THR A C 1
ATOM 632 O O . THR A 1 80 ? -6.209 -0.060 -2.130 1.00 84.88 80 THR A O 1
ATOM 635 N N . VAL A 1 81 ? -4.040 -0.522 -1.817 1.00 83.25 81 VAL A N 1
ATOM 636 C CA . VAL A 1 81 ? -3.822 0.496 -0.766 1.00 83.25 81 VAL A CA 1
ATOM 637 C C . VAL A 1 81 ? -4.314 1.876 -1.212 1.00 83.25 81 VAL A C 1
ATOM 639 O O . VAL A 1 81 ? -4.836 2.648 -0.411 1.00 83.25 81 VAL A O 1
ATOM 642 N N . ALA A 1 82 ? -4.169 2.197 -2.500 1.00 82.50 82 ALA A N 1
ATOM 643 C CA . ALA A 1 82 ? -4.663 3.444 -3.077 1.00 82.50 82 ALA A CA 1
ATOM 644 C C . ALA A 1 82 ? -6.198 3.563 -3.006 1.00 82.50 82 ALA A C 1
ATOM 646 O O . ALA A 1 82 ? -6.711 4.628 -2.657 1.00 82.50 82 ALA A O 1
ATOM 647 N N . LEU A 1 83 ? -6.918 2.471 -3.286 1.00 85.50 83 LEU A N 1
ATOM 648 C CA . LEU A 1 83 ? -8.378 2.405 -3.218 1.00 85.50 83 LEU A CA 1
ATOM 649 C C . LEU A 1 83 ? -8.868 2.489 -1.771 1.00 85.50 83 LEU A C 1
ATOM 651 O O . LEU A 1 83 ? -9.742 3.301 -1.479 1.00 85.50 83 LEU A O 1
ATOM 655 N N . LEU A 1 84 ? -8.238 1.750 -0.851 1.00 86.44 84 LEU A N 1
ATOM 656 C CA . LEU A 1 84 ? -8.553 1.811 0.580 1.00 86.44 84 LEU A CA 1
ATOM 657 C C . LEU A 1 84 ? -8.355 3.227 1.137 1.00 86.44 84 LEU A C 1
ATOM 659 O O . LEU A 1 84 ? -9.234 3.759 1.808 1.00 86.44 84 LEU A O 1
ATOM 663 N N . LYS A 1 85 ? -7.245 3.894 0.794 1.00 84.31 85 LYS A N 1
ATOM 664 C CA . LYS A 1 85 ? -7.008 5.298 1.176 1.00 84.31 85 LYS A CA 1
ATOM 665 C C . LYS A 1 85 ? -8.070 6.240 0.606 1.00 84.31 85 LYS A C 1
ATOM 667 O O . LYS A 1 85 ? -8.492 7.164 1.298 1.00 84.31 85 LYS A O 1
ATOM 672 N N . LYS A 1 86 ? -8.503 6.034 -0.643 1.00 86.44 86 LYS A N 1
ATOM 673 C CA . LYS A 1 86 ? -9.585 6.818 -1.263 1.00 86.44 86 LYS A CA 1
ATOM 674 C C . LYS A 1 86 ? -10.908 6.605 -0.521 1.00 86.44 86 LYS A C 1
ATOM 676 O O . LYS A 1 86 ? -11.593 7.584 -0.235 1.00 86.44 86 LYS A O 1
ATOM 681 N N . GLN A 1 87 ? -11.232 5.364 -0.170 1.00 87.12 87 GLN A N 1
ATOM 682 C CA . GLN A 1 87 ? -12.450 5.030 0.565 1.00 87.12 87 GLN A CA 1
ATOM 683 C C . GLN A 1 87 ? -12.422 5.583 1.994 1.00 87.12 87 GLN A C 1
ATOM 685 O O . GLN A 1 87 ? -13.366 6.235 2.420 1.00 87.12 87 GLN A O 1
ATOM 690 N N . CYS A 1 88 ? -11.304 5.443 2.700 1.00 86.38 88 CYS A N 1
ATOM 691 C CA . CYS A 1 88 ? -11.095 6.033 4.020 1.00 86.38 88 CYS A CA 1
ATOM 692 C C . CYS A 1 88 ? -11.298 7.560 4.012 1.00 86.38 88 CYS A C 1
ATOM 694 O O . CYS A 1 88 ? -11.915 8.106 4.927 1.00 86.38 88 CYS A O 1
ATOM 696 N N . LYS A 1 89 ? -10.833 8.253 2.959 1.00 84.81 89 LYS A N 1
ATOM 697 C CA . LYS A 1 89 ? -11.099 9.690 2.764 1.00 84.81 89 LYS A CA 1
ATOM 698 C C . LYS A 1 89 ? -12.584 9.981 2.551 1.00 84.81 89 LYS A C 1
ATOM 700 O O . LYS A 1 89 ? -13.087 10.933 3.139 1.00 84.81 89 LYS A O 1
ATOM 705 N N . LYS A 1 90 ? -13.284 9.175 1.740 1.00 85.75 90 LYS A N 1
ATOM 706 C CA . LYS A 1 90 ? -14.741 9.303 1.546 1.00 85.75 90 LYS A CA 1
ATOM 707 C C . LYS A 1 90 ? -15.500 9.155 2.867 1.00 85.75 90 LYS A C 1
ATOM 709 O O . LYS A 1 90 ? -16.411 9.928 3.131 1.00 85.75 90 LYS A O 1
ATOM 714 N N . LEU A 1 91 ? -15.071 8.217 3.709 1.00 84.38 91 LEU A N 1
ATOM 715 C CA . LEU A 1 91 ? -15.657 7.933 5.021 1.00 84.38 91 LEU A CA 1
ATOM 716 C C . LEU A 1 91 ? -15.226 8.928 6.116 1.00 84.38 91 LEU A C 1
ATOM 718 O O . LEU A 1 91 ? -15.623 8.776 7.265 1.00 84.38 91 LEU A O 1
ATOM 722 N N . LYS A 1 92 ? -14.412 9.944 5.779 1.00 82.88 92 LYS A N 1
ATOM 723 C CA . LYS A 1 92 ? -13.901 10.980 6.700 1.00 82.88 92 LYS A CA 1
ATOM 724 C C . LYS A 1 92 ? -13.244 10.423 7.972 1.00 82.88 92 LYS A C 1
ATOM 726 O O . LYS A 1 92 ? -13.223 11.082 9.010 1.00 82.88 92 LYS A O 1
ATOM 731 N N . LEU A 1 93 ? -12.670 9.225 7.897 1.00 77.81 93 LEU A N 1
ATOM 732 C CA . LEU A 1 93 ? -12.002 8.612 9.039 1.00 77.81 93 LEU A CA 1
ATOM 733 C C . LEU A 1 93 ? -10.690 9.348 9.319 1.00 77.81 93 LEU A C 1
ATOM 735 O O . LEU A 1 93 ? -9.881 9.576 8.413 1.00 77.81 93 LEU A O 1
ATOM 739 N N . ARG A 1 94 ? -10.455 9.699 10.588 1.00 65.19 94 ARG A N 1
ATOM 740 C CA . ARG A 1 94 ? -9.144 10.178 11.037 1.00 65.19 94 ARG A CA 1
ATOM 741 C C . ARG A 1 94 ? -8.183 9.001 10.968 1.00 65.19 94 ARG A C 1
ATOM 743 O O . ARG A 1 94 ? -8.206 8.134 11.830 1.00 65.19 94 ARG A O 1
ATOM 750 N N . CYS A 1 95 ? -7.361 8.965 9.924 1.00 57.38 95 CYS A N 1
ATOM 751 C CA . CYS A 1 95 ? -6.303 7.974 9.798 1.00 57.38 95 CYS A CA 1
ATOM 752 C C . CYS A 1 95 ? -5.305 8.146 10.953 1.00 57.38 95 CYS A C 1
ATOM 754 O O . CYS A 1 95 ? -4.356 8.917 10.848 1.00 57.38 95 CYS A O 1
ATOM 756 N N . CYS A 1 96 ? -5.495 7.399 12.037 1.00 49.19 96 CYS A N 1
ATOM 757 C CA . CYS A 1 96 ? -4.508 7.207 13.101 1.00 49.19 96 CYS A CA 1
ATOM 758 C C . CYS A 1 96 ? -3.383 6.240 12.687 1.00 49.19 96 CYS A C 1
ATOM 760 O O . CYS A 1 96 ? -2.514 5.901 13.484 1.00 49.19 96 CYS A O 1
ATOM 762 N N . MET A 1 97 ? -3.349 5.836 11.416 1.00 55.38 97 MET A N 1
ATOM 763 C CA . MET A 1 97 ? -2.267 5.052 10.850 1.00 55.38 97 MET A CA 1
ATOM 764 C C . MET A 1 97 ? -1.031 5.925 10.659 1.00 55.38 97 MET A C 1
ATOM 766 O O . MET A 1 97 ? -0.834 6.537 9.605 1.00 55.38 97 MET A O 1
ATOM 770 N N . SER A 1 98 ? -0.184 5.957 11.687 1.00 46.72 98 SER A N 1
ATOM 771 C CA . SER A 1 98 ? 1.195 6.431 11.613 1.00 46.72 98 SER A CA 1
ATOM 772 C C . SER A 1 98 ? 1.837 5.911 10.321 1.00 46.72 98 SER A C 1
ATOM 774 O O . SER A 1 98 ? 1.619 4.744 9.973 1.00 46.72 98 SER A O 1
ATOM 776 N N . PRO A 1 99 ? 2.644 6.708 9.597 1.00 46.28 99 PRO A N 1
ATOM 777 C CA . PRO A 1 99 ? 3.487 6.177 8.538 1.00 46.28 99 PRO A CA 1
ATOM 778 C C . PRO A 1 99 ? 4.451 5.170 9.173 1.00 46.28 99 PRO A C 1
ATOM 780 O O . PRO A 1 99 ? 5.508 5.536 9.685 1.00 46.28 99 PRO A O 1
ATOM 783 N N . GLY A 1 100 ? 4.039 3.900 9.192 1.00 45.62 100 GLY A N 1
ATOM 784 C CA . GLY A 1 100 ? 4.841 2.776 9.636 1.00 45.62 100 GLY A CA 1
ATOM 785 C C . GLY A 1 100 ? 6.160 2.839 8.889 1.00 45.62 100 GLY A C 1
ATOM 786 O O . GLY A 1 100 ? 6.204 2.721 7.661 1.00 45.62 100 GLY A O 1
ATOM 787 N N . ARG A 1 101 ? 7.209 3.152 9.650 1.00 45.44 101 ARG A N 1
ATOM 788 C CA . ARG A 1 101 ? 8.581 3.301 9.187 1.00 45.44 101 ARG A CA 1
ATOM 789 C C . ARG A 1 101 ? 8.971 2.065 8.368 1.00 45.44 101 ARG A C 1
ATOM 791 O O . ARG A 1 101 ? 8.596 0.947 8.695 1.00 45.44 101 ARG A O 1
ATOM 798 N N . ARG A 1 102 ? 9.685 2.349 7.274 1.00 43.47 102 ARG A N 1
ATOM 799 C CA . ARG A 1 102 ? 10.387 1.457 6.335 1.00 43.47 102 ARG A CA 1
ATOM 800 C C . ARG A 1 102 ? 10.551 0.011 6.830 1.00 43.47 102 ARG A C 1
ATOM 802 O O . ARG A 1 102 ? 11.147 -0.205 7.876 1.00 43.47 102 ARG A O 1
ATOM 809 N N . ARG A 1 103 ? 10.169 -0.964 5.988 1.00 42.84 103 ARG A N 1
ATOM 810 C CA . ARG A 1 103 ? 10.883 -2.251 5.927 1.00 42.84 103 ARG A CA 1
ATOM 811 C C . ARG A 1 103 ? 12.364 -1.914 5.740 1.00 42.84 103 ARG A C 1
ATOM 813 O O . ARG A 1 103 ? 12.741 -1.449 4.662 1.00 42.84 103 ARG A O 1
ATOM 820 N N . SER A 1 104 ? 13.142 -2.037 6.808 1.00 38.47 104 SER A N 1
ATOM 821 C CA . SER A 1 104 ? 14.587 -2.186 6.704 1.00 38.47 104 SER A CA 1
ATOM 822 C C . SER A 1 104 ? 14.864 -3.506 5.988 1.00 38.47 104 SER A C 1
ATOM 824 O O . SER A 1 104 ? 14.085 -4.451 6.128 1.00 38.47 104 SER A O 1
ATOM 8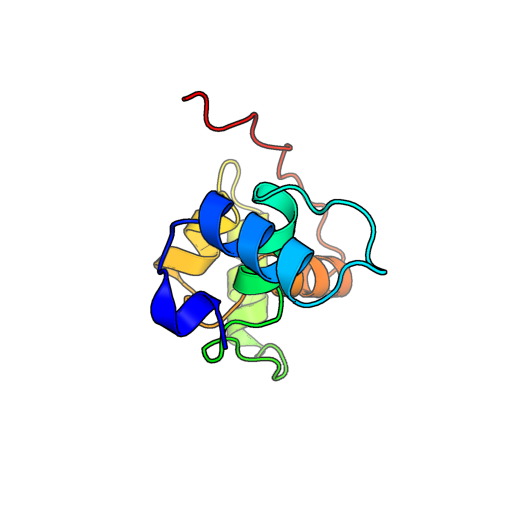26 N N . PHE A 1 105 ? 15.889 -3.475 5.139 1.00 39.09 105 PHE A N 1
ATOM 827 C CA . PHE A 1 105 ? 16.448 -4.635 4.454 1.00 39.09 105 PHE A CA 1
ATOM 828 C C . PHE A 1 105 ? 16.890 -5.708 5.446 1.00 39.09 105 PHE A C 1
ATOM 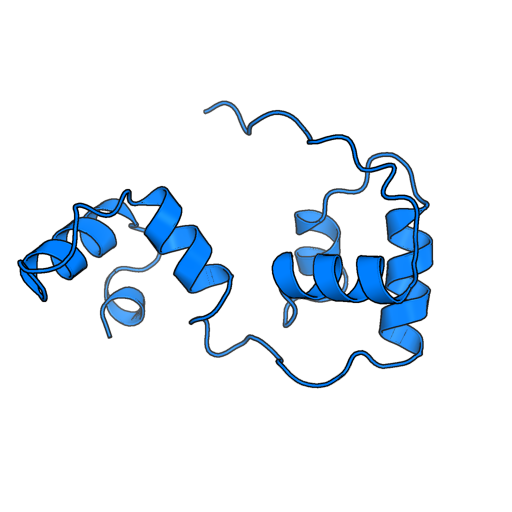830 O O . PHE A 1 105 ? 17.285 -5.317 6.568 1.00 39.09 105 PHE A O 1
#

Sequence (105 aa):
MAVALFGSNWKVVADNVAAACPLLPPRSPKKCRDRWVGYLRPDINWGEFTGDESAMLQQLVLTPGVRWVDIIEIYMPTRTVALLKKQCKKLKLRCCMSPGRRRSF

InterPro domains:
  IPR001005 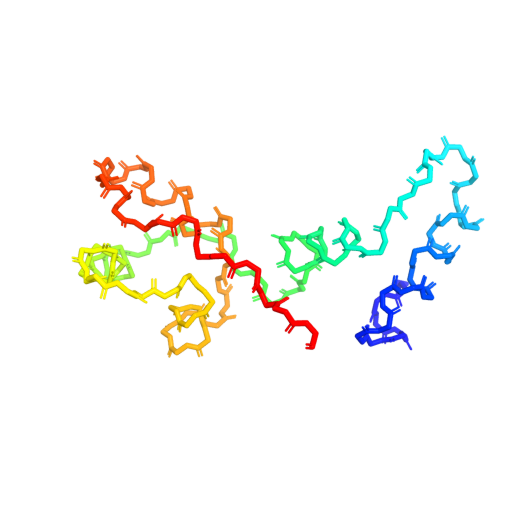SANT/Myb domain [PS50090] (1-40)
  IPR001005 SANT/Myb domain [cd00167] (2-40)
  IPR009057 Homedomain-like superfamily [SSF46689] (23-88)
  IPR017930 Myb domain [PS51294] (1-44)

Organism: Saprolegnia diclina (strain VS20) (NCBI:txid1156394)

Secondary structure (DSSP, 8-state):
-THHHHTT-HHHHHHHHHHH-TTSPPPPHHHHHHHIIIII-TT---SPPPHHHHHHHHHHHHSTT--HHHHHHHT-TTS-HHHHHHHHHHTT-------------